Protein AF-A0A7V9EM26-F1 (afdb_monomer_lite)

Sequence (158 aa):
MSWACAQCGSANPLEADECSACGAPFTAIMVAAGPAKAARDPGTAATWSLVFPGGGHVYVGLLGQAIARALVSLWVIAIAAFSASQRGPGATVVLVVFCLVAFGLWILSAHDAYREAELDPGAVILRGRRFVFLVLALLLLLTTVLVVAGLAGARTGS

pLDDT: mean 86.99, std 10.21, range [46.12, 97.44]

Structure (mmCIF, N/CA/C/O backbone):
data_AF-A0A7V9EM26-F1
#
_entry.id   AF-A0A7V9EM26-F1
#
loop_
_atom_site.group_PDB
_atom_site.id
_atom_site.type_symbol
_atom_site.label_atom_id
_atom_site.label_alt_id
_atom_site.label_comp_id
_atom_site.label_asym_id
_atom_site.label_entity_id
_atom_site.label_seq_id
_atom_site.pdbx_PDB_ins_code
_atom_site.Cartn_x
_atom_site.Cartn_y
_atom_site.Cartn_z
_atom_site.occupancy
_atom_site.B_iso_or_equiv
_atom_site.auth_seq_id
_atom_site.auth_comp_id
_atom_site.auth_asym_id
_atom_site.auth_atom_id
_atom_site.pdbx_PDB_model_num
ATOM 1 N N . MET A 1 1 ? 5.613 -9.121 45.087 1.00 68.69 1 MET A N 1
ATOM 2 C CA . MET A 1 1 ? 4.854 -8.415 44.031 1.00 68.69 1 MET A CA 1
ATOM 3 C C . MET A 1 1 ? 3.824 -9.408 43.486 1.00 68.69 1 MET A C 1
ATOM 5 O O . MET A 1 1 ? 4.128 -10.594 43.481 1.00 68.69 1 MET A O 1
ATOM 9 N N . SER A 1 2 ? 2.620 -8.982 43.110 1.00 88.88 2 SER A N 1
ATOM 10 C CA . SER A 1 2 ? 1.519 -9.865 42.679 1.00 88.88 2 SER A CA 1
ATOM 11 C C . SER A 1 2 ? 0.715 -9.216 41.551 1.00 88.88 2 SER A C 1
ATOM 13 O O . SER A 1 2 ? 0.757 -7.995 41.392 1.00 88.88 2 SER A O 1
ATOM 15 N N . TRP A 1 3 ? -0.012 -10.020 40.774 1.00 88.06 3 TRP A N 1
ATOM 16 C CA . TRP A 1 3 ? -0.942 -9.550 39.743 1.00 88.06 3 TRP A CA 1
ATOM 17 C C . TRP A 1 3 ? -2.385 -9.907 40.109 1.00 88.06 3 TRP A C 1
ATOM 19 O O . TRP A 1 3 ? -2.637 -10.919 40.760 1.00 88.06 3 TRP A O 1
ATOM 29 N N . ALA A 1 4 ? -3.342 -9.066 39.714 1.00 89.88 4 ALA A N 1
ATOM 30 C CA . ALA A 1 4 ? -4.765 -9.301 39.949 1.00 89.88 4 ALA A CA 1
ATOM 31 C C . ALA A 1 4 ? -5.416 -9.887 38.693 1.00 89.88 4 ALA A C 1
ATOM 33 O O . ALA A 1 4 ? -5.246 -9.349 37.602 1.00 89.88 4 ALA A O 1
ATOM 34 N N . CYS A 1 5 ? -6.171 -10.974 38.834 1.00 87.62 5 CYS A N 1
ATOM 35 C CA . CYS A 1 5 ? -6.852 -11.607 37.712 1.00 87.62 5 CYS A CA 1
ATOM 36 C C . CYS A 1 5 ? -7.941 -10.693 37.122 1.00 87.62 5 CYS A C 1
ATOM 38 O O . CYS A 1 5 ? -8.847 -10.278 37.840 1.00 87.62 5 CYS A O 1
ATOM 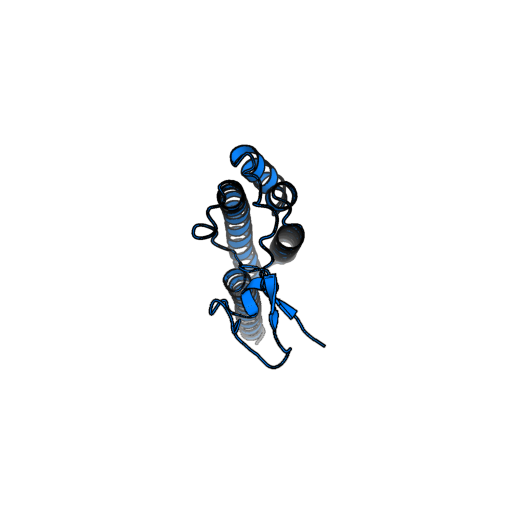40 N N . ALA A 1 6 ? -7.915 -10.442 35.807 1.00 82.81 6 ALA A N 1
ATOM 41 C CA . ALA A 1 6 ? -8.949 -9.655 35.120 1.00 82.81 6 ALA A CA 1
ATOM 42 C C . ALA A 1 6 ? -10.339 -10.322 35.118 1.00 82.81 6 ALA A C 1
ATOM 44 O O . ALA A 1 6 ? -11.344 -9.634 34.964 1.00 82.81 6 ALA A O 1
ATOM 45 N N . GLN A 1 7 ? -10.402 -11.649 35.284 1.00 85.44 7 GLN A N 1
ATOM 46 C CA . GLN A 1 7 ? -11.649 -12.418 35.244 1.00 85.44 7 GLN A CA 1
ATOM 47 C C . GLN A 1 7 ? -12.349 -12.459 36.609 1.00 85.44 7 GLN A C 1
ATOM 49 O O . GLN A 1 7 ? -13.557 -12.261 36.692 1.00 85.44 7 GLN A O 1
ATOM 54 N N . CYS A 1 8 ? -11.600 -12.754 37.677 1.00 88.38 8 CYS A N 1
ATOM 55 C CA . CYS A 1 8 ? -12.163 -13.014 39.007 1.00 88.38 8 CYS A CA 1
ATOM 56 C C . CYS A 1 8 ? -11.589 -12.125 40.122 1.00 88.38 8 CYS A C 1
ATOM 58 O O . CYS A 1 8 ? -11.962 -12.288 41.280 1.00 88.38 8 CYS A O 1
ATOM 60 N N . GLY A 1 9 ? -10.657 -11.220 39.807 1.00 86.62 9 GLY A N 1
ATOM 61 C CA . GLY A 1 9 ? -10.084 -10.258 40.754 1.00 86.62 9 GLY A CA 1
ATOM 62 C C . GLY A 1 9 ? -9.115 -10.835 41.790 1.00 86.62 9 GLY A C 1
ATOM 63 O O . GLY A 1 9 ? -8.637 -10.088 42.641 1.00 86.62 9 GLY A O 1
ATOM 64 N N . SER A 1 10 ? -8.803 -12.135 41.753 1.00 91.31 10 SER A N 1
ATOM 65 C CA . SER A 1 10 ? -7.911 -12.751 42.742 1.00 91.31 10 SER A CA 1
ATOM 66 C C . SER A 1 10 ? -6.456 -12.314 42.551 1.00 91.31 10 SER A C 1
ATOM 68 O O . SER A 1 10 ? -5.984 -12.131 41.426 1.00 91.31 10 SER A O 1
ATOM 70 N N . ALA A 1 11 ? -5.737 -12.157 43.662 1.00 93.12 11 ALA A N 1
ATOM 71 C CA . ALA A 1 11 ? -4.311 -11.861 43.648 1.00 93.12 11 ALA A CA 1
ATOM 72 C C . ALA A 1 11 ? -3.507 -13.152 43.442 1.00 93.12 11 ALA A C 1
ATOM 74 O O . ALA A 1 11 ? -3.668 -14.112 44.193 1.00 93.12 11 ALA A O 1
ATOM 75 N N . ASN A 1 12 ? -2.626 -13.157 42.447 1.00 91.81 12 ASN A N 1
ATOM 76 C CA . ASN A 1 12 ? -1.760 -14.279 42.108 1.00 91.81 12 ASN A CA 1
ATOM 77 C C . ASN A 1 12 ? -0.280 -13.854 42.174 1.00 91.81 12 ASN A C 1
ATOM 79 O O . ASN A 1 12 ? 0.039 -12.681 41.936 1.00 91.81 12 ASN A O 1
ATOM 83 N N . PRO A 1 13 ? 0.637 -14.776 42.520 1.00 91.88 13 PRO A N 1
ATOM 84 C CA . PRO A 1 13 ? 2.073 -14.514 42.470 1.00 91.88 13 PRO A CA 1
ATOM 85 C C . PRO A 1 13 ? 2.538 -14.254 41.029 1.00 91.88 13 PRO A C 1
ATOM 87 O O . PRO A 1 13 ? 1.941 -14.753 40.077 1.00 91.88 13 PRO A O 1
ATOM 90 N N . LEU A 1 14 ? 3.587 -13.444 40.860 1.00 85.88 14 LEU A N 1
ATOM 91 C CA . LEU A 1 14 ? 4.105 -13.062 39.535 1.00 85.88 14 LEU A CA 1
ATOM 92 C C . LEU A 1 14 ? 4.704 -14.232 38.753 1.00 85.88 14 LEU A C 1
ATOM 94 O O . LEU A 1 14 ? 4.758 -14.155 37.533 1.00 85.88 14 LEU A O 1
ATOM 98 N N . GLU A 1 15 ? 5.131 -15.293 39.436 1.00 88.69 15 GLU A N 1
ATOM 99 C CA . GLU A 1 15 ? 5.636 -16.514 38.808 1.00 88.69 15 GLU A CA 1
ATOM 100 C C . GLU A 1 15 ? 4.516 -17.430 38.285 1.00 88.69 15 GLU A C 1
ATOM 102 O O . GLU A 1 15 ? 4.805 -18.428 37.631 1.00 88.69 15 GLU A O 1
ATOM 107 N N . ALA A 1 16 ? 3.245 -17.138 38.593 1.00 87.19 16 ALA A N 1
ATOM 108 C CA . ALA A 1 16 ? 2.117 -17.944 38.140 1.00 87.19 16 ALA A CA 1
ATOM 109 C C . ALA A 1 16 ? 1.625 -17.494 36.758 1.00 87.19 16 ALA A C 1
ATOM 111 O O . ALA A 1 16 ? 1.115 -16.382 36.602 1.00 87.19 16 ALA A O 1
ATOM 112 N N . ASP A 1 17 ? 1.700 -18.412 35.793 1.00 88.31 17 ASP A N 1
ATOM 113 C CA . ASP A 1 17 ? 1.228 -18.214 34.416 1.00 88.31 17 ASP A CA 1
ATOM 114 C C . ASP A 1 17 ? -0.305 -18.276 34.283 1.00 88.31 17 ASP A C 1
ATOM 116 O O . ASP A 1 17 ? -0.868 -17.841 33.277 1.00 88.31 17 ASP A O 1
ATOM 120 N N . GLU A 1 18 ? -0.997 -18.782 35.307 1.00 92.69 18 GLU A N 1
ATOM 121 C CA . GLU A 1 18 ? -2.451 -18.921 35.359 1.00 92.69 18 GLU A CA 1
ATOM 122 C C . GLU A 1 18 ? -2.999 -18.516 36.728 1.00 92.69 18 GLU A C 1
ATOM 124 O O . GLU A 1 18 ? -2.345 -18.625 37.768 1.00 92.69 18 GLU A O 1
ATOM 129 N N . CYS A 1 19 ? -4.240 -18.045 36.738 1.00 91.44 19 CYS A N 1
ATOM 130 C CA . CYS A 1 19 ? -4.939 -17.690 37.955 1.00 91.44 19 CYS A CA 1
ATOM 131 C C . CYS A 1 19 ? -5.287 -18.950 38.759 1.00 91.44 19 CYS A C 1
ATOM 133 O O . CYS A 1 19 ? -6.177 -19.706 38.375 1.00 91.44 19 CYS A O 1
ATOM 135 N N . SER A 1 20 ? -4.704 -19.086 39.948 1.00 92.12 20 SER A N 1
ATOM 136 C CA . SER A 1 20 ? -4.957 -20.181 40.902 1.00 92.12 20 SER A CA 1
ATOM 137 C C . SER A 1 20 ? -6.440 -20.416 41.245 1.00 92.12 20 SER A C 1
ATOM 139 O O . SER A 1 20 ? -6.819 -21.529 41.593 1.00 92.12 20 SER A O 1
ATOM 141 N N . ALA A 1 21 ? -7.286 -19.383 41.139 1.00 93.19 21 ALA A N 1
ATOM 142 C CA . ALA A 1 21 ? -8.710 -19.464 41.476 1.00 93.19 21 ALA A CA 1
ATOM 143 C C . ALA A 1 21 ? -9.641 -19.865 40.314 1.00 93.19 21 ALA A C 1
ATOM 145 O O . ALA A 1 21 ? -10.655 -20.513 40.551 1.00 93.19 21 ALA A O 1
ATOM 146 N N . CYS A 1 22 ? -9.355 -19.448 39.075 1.00 90.88 22 CYS A N 1
ATOM 147 C CA . CYS A 1 22 ? -10.280 -19.614 37.943 1.00 90.88 22 CYS A CA 1
ATOM 148 C C . CYS A 1 22 ? -9.629 -20.167 36.666 1.00 90.88 22 CYS A C 1
ATOM 150 O O . CYS A 1 22 ? -10.319 -20.328 35.665 1.00 90.88 22 CYS A O 1
ATOM 152 N N . GLY A 1 23 ? -8.318 -20.425 36.677 1.00 89.38 23 GLY A N 1
ATOM 153 C CA . GLY A 1 23 ? -7.562 -20.921 35.522 1.00 89.38 23 GLY A CA 1
ATOM 154 C C . GLY A 1 23 ? -7.350 -19.898 34.402 1.00 89.38 23 GLY A C 1
ATOM 155 O O . GLY A 1 23 ? -6.816 -20.242 33.355 1.00 89.38 23 GLY A O 1
ATOM 156 N N . ALA A 1 24 ? -7.762 -18.637 34.577 1.00 87.62 24 ALA A N 1
ATOM 157 C CA . ALA A 1 24 ? -7.538 -17.611 33.561 1.00 87.62 24 ALA A CA 1
ATOM 158 C C . ALA A 1 24 ? -6.030 -17.348 33.378 1.00 87.62 24 ALA A C 1
ATOM 160 O O . ALA A 1 24 ? -5.343 -17.113 34.377 1.00 87.62 24 ALA A O 1
ATOM 161 N N . PRO A 1 25 ? -5.503 -17.336 32.141 1.00 87.69 25 PRO A N 1
ATOM 162 C CA . PRO A 1 25 ? -4.077 -17.150 31.910 1.00 87.69 25 PRO A CA 1
ATOM 163 C C . PRO A 1 25 ? -3.638 -15.727 32.270 1.00 87.69 25 PRO A C 1
ATOM 165 O O . PRO A 1 25 ? -4.388 -14.765 32.082 1.00 87.69 25 PRO A O 1
ATOM 168 N N . PHE A 1 26 ? -2.387 -15.570 32.704 1.00 82.56 26 PHE A N 1
ATOM 169 C CA . PHE A 1 26 ? -1.749 -14.271 32.937 1.00 82.56 26 PHE A CA 1
ATOM 170 C C . PHE A 1 26 ? -1.829 -13.371 31.696 1.00 82.56 26 PHE A C 1
ATOM 172 O O . PHE A 1 26 ? -1.971 -12.160 31.791 1.00 82.56 26 PHE A O 1
ATOM 179 N N . THR A 1 27 ? -1.824 -13.929 30.487 1.00 79.62 27 THR A N 1
ATOM 180 C CA . THR A 1 27 ? -1.951 -13.129 29.258 1.00 79.62 27 THR A CA 1
ATOM 181 C C . THR A 1 27 ? -3.281 -12.375 29.153 1.00 79.62 27 THR A C 1
ATOM 183 O O . THR A 1 27 ? -3.331 -11.352 28.470 1.00 79.62 27 THR A O 1
ATOM 186 N N . ALA A 1 28 ? -4.330 -12.793 29.871 1.00 75.25 28 ALA A N 1
ATOM 187 C CA . ALA A 1 28 ? -5.627 -12.118 29.876 1.00 75.25 28 ALA A CA 1
ATOM 188 C C . ALA A 1 28 ? -5.577 -10.702 30.481 1.00 75.25 28 ALA A C 1
ATOM 190 O O . ALA A 1 28 ? -6.376 -9.856 30.094 1.00 75.25 28 ALA A O 1
ATOM 191 N N . ILE A 1 29 ? -4.628 -10.408 31.383 1.00 73.00 29 ILE A N 1
ATOM 192 C CA . ILE A 1 29 ? -4.404 -9.032 31.872 1.00 73.00 29 ILE A CA 1
ATOM 193 C C . ILE A 1 29 ? -3.570 -8.188 30.903 1.00 73.00 29 ILE A C 1
ATOM 195 O O . ILE A 1 29 ? -3.694 -6.966 30.900 1.00 73.00 29 ILE A O 1
ATOM 199 N N . MET A 1 30 ? -2.738 -8.815 30.065 1.00 66.75 30 MET A N 1
ATOM 200 C CA . MET A 1 30 ? -1.935 -8.106 29.059 1.00 66.75 30 MET A CA 1
ATOM 201 C C . MET A 1 30 ? -2.745 -7.768 27.807 1.00 66.75 30 MET A C 1
ATOM 203 O O . MET A 1 30 ? -2.539 -6.721 27.195 1.00 66.75 30 MET A O 1
ATOM 207 N N . VAL A 1 31 ? -3.712 -8.615 27.454 1.00 62.34 31 VAL A N 1
ATOM 208 C CA . VAL A 1 31 ? -4.761 -8.295 26.484 1.00 62.34 31 VAL A CA 1
ATOM 209 C C . VAL A 1 31 ? -5.856 -7.529 27.218 1.00 62.34 31 VAL A C 1
ATOM 211 O O . VAL A 1 31 ? -6.996 -7.976 27.306 1.00 62.34 31 VAL A O 1
ATOM 214 N N . ALA A 1 32 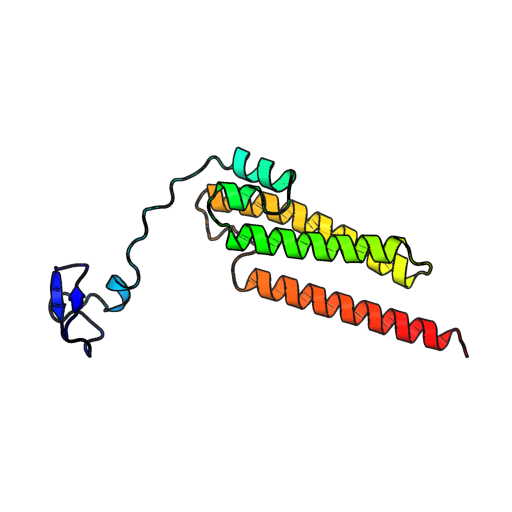? -5.515 -6.367 27.784 1.00 53.84 32 ALA A N 1
ATOM 215 C CA . ALA A 1 32 ? -6.538 -5.412 28.178 1.00 53.84 32 ALA A CA 1
ATOM 216 C C . ALA A 1 32 ? -7.457 -5.250 26.964 1.00 53.84 32 ALA A C 1
ATOM 218 O O . ALA A 1 32 ? -6.980 -4.894 25.881 1.00 53.84 32 ALA A O 1
ATOM 219 N N . ALA A 1 33 ? -8.734 -5.609 27.118 1.00 54.66 33 ALA A N 1
ATOM 220 C CA . ALA A 1 33 ? -9.735 -5.429 26.085 1.00 54.66 33 ALA A CA 1
ATOM 221 C C . ALA A 1 33 ? -9.778 -3.930 25.783 1.00 54.66 33 ALA A C 1
ATOM 223 O O . ALA A 1 33 ? -10.426 -3.155 26.485 1.00 54.66 33 ALA A O 1
ATOM 224 N N . GLY A 1 34 ? -8.987 -3.507 24.794 1.00 52.97 34 GLY A N 1
ATOM 225 C CA . GLY A 1 34 ? -8.992 -2.138 24.323 1.00 52.97 34 GLY A CA 1
ATOM 226 C C . GLY A 1 34 ? -10.433 -1.780 23.971 1.00 52.97 34 GLY A C 1
ATOM 227 O O . GLY A 1 34 ? -11.193 -2.674 23.579 1.00 52.97 34 GLY A O 1
ATOM 228 N N . PRO A 1 35 ? -10.837 -0.511 24.135 1.00 56.59 35 PRO A N 1
ATOM 229 C CA . PRO A 1 35 ? -12.193 -0.098 23.805 1.00 56.59 35 PRO A CA 1
ATOM 230 C C . PRO A 1 35 ? -12.545 -0.635 22.419 1.00 56.59 35 PRO A C 1
ATOM 232 O O . PRO A 1 35 ? -11.753 -0.485 21.481 1.00 56.59 35 PRO A O 1
ATOM 235 N N . ALA A 1 36 ? -13.689 -1.321 22.318 1.00 60.16 36 ALA A N 1
ATOM 236 C CA . ALA A 1 36 ? -14.155 -1.877 21.059 1.00 60.16 36 ALA A CA 1
ATOM 237 C C . ALA A 1 36 ? -14.082 -0.768 20.007 1.00 60.16 36 ALA A C 1
ATOM 239 O O . ALA A 1 36 ? -14.657 0.309 20.195 1.00 60.16 36 ALA A O 1
ATOM 240 N N . LYS A 1 37 ? -13.301 -0.988 18.943 1.00 65.12 37 LYS A N 1
ATOM 241 C CA . LYS A 1 37 ? -13.189 0.001 17.872 1.00 65.12 37 LYS A CA 1
ATOM 242 C C . LYS A 1 37 ? -14.594 0.245 17.340 1.00 65.12 37 LYS A C 1
ATOM 244 O O . LYS A 1 37 ? -15.238 -0.685 16.865 1.00 65.12 37 LYS A O 1
ATOM 249 N N . ALA A 1 38 ? -15.066 1.482 17.442 1.00 69.19 38 ALA A N 1
ATOM 250 C CA . ALA A 1 38 ? -16.335 1.856 16.847 1.00 69.19 38 ALA A CA 1
ATOM 251 C C . ALA A 1 38 ? -16.244 1.645 15.332 1.00 69.19 38 ALA A C 1
ATOM 253 O O . ALA A 1 38 ? -15.293 2.124 14.702 1.00 69.19 38 ALA A O 1
ATOM 254 N N . ALA A 1 39 ? -17.221 0.935 14.767 1.00 73.69 39 ALA A N 1
ATOM 255 C CA . ALA A 1 39 ? -17.367 0.832 13.324 1.00 73.69 39 ALA A CA 1
ATOM 256 C C . ALA A 1 39 ? -17.472 2.252 12.749 1.00 73.69 39 ALA A C 1
ATOM 258 O O . ALA A 1 39 ? -18.220 3.090 13.262 1.00 73.69 39 ALA A O 1
ATOM 259 N N . ARG A 1 40 ? -16.666 2.540 11.729 1.00 83.88 40 ARG A N 1
ATOM 260 C CA . ARG A 1 40 ? -16.694 3.819 11.009 1.00 83.88 40 ARG A CA 1
ATOM 261 C C . ARG A 1 40 ? -17.326 3.598 9.648 1.00 83.88 40 ARG A C 1
ATOM 263 O O . ARG A 1 40 ? -17.355 2.470 9.176 1.00 83.88 40 ARG A O 1
ATOM 270 N N . ASP A 1 41 ? -17.799 4.668 9.015 1.00 90.50 41 ASP A N 1
ATOM 271 C CA . ASP A 1 41 ? -18.389 4.561 7.682 1.00 90.50 41 ASP A CA 1
ATOM 272 C C . ASP A 1 41 ? -17.354 4.035 6.660 1.00 90.50 41 ASP A C 1
ATOM 274 O O . ASP A 1 41 ? -16.355 4.722 6.394 1.00 90.50 41 ASP A O 1
ATOM 278 N N . PRO A 1 42 ? -17.561 2.838 6.077 1.00 89.25 42 PRO A N 1
ATOM 279 C CA . PRO A 1 42 ? -16.609 2.242 5.144 1.00 89.25 42 PRO A CA 1
ATOM 280 C C . PRO A 1 42 ? -16.476 3.026 3.840 1.00 89.25 42 PRO A C 1
ATOM 282 O O . PRO A 1 42 ? -15.383 3.095 3.271 1.00 89.25 42 PRO A O 1
ATOM 285 N N . GLY A 1 43 ? -17.562 3.661 3.386 1.00 89.56 43 GLY A N 1
ATOM 286 C CA . GLY A 1 43 ? -17.562 4.484 2.177 1.00 89.56 43 GLY A CA 1
ATOM 287 C C . GLY A 1 43 ? -16.623 5.680 2.311 1.00 89.56 43 GLY A C 1
ATOM 288 O O . GLY A 1 43 ? -15.763 5.900 1.458 1.00 89.56 43 GLY A O 1
ATOM 289 N N . THR A 1 44 ? -16.720 6.401 3.428 1.00 89.94 44 THR A N 1
ATOM 290 C CA . THR A 1 44 ? -15.831 7.519 3.763 1.00 89.94 44 THR A CA 1
ATOM 291 C C . THR A 1 44 ? -14.379 7.061 3.920 1.00 89.94 44 THR A C 1
ATOM 293 O O . THR A 1 44 ? -13.464 7.717 3.424 1.00 89.94 44 THR A O 1
ATOM 296 N N . ALA A 1 45 ? -14.131 5.912 4.555 1.00 89.88 45 ALA A N 1
ATOM 297 C CA . ALA A 1 45 ? -12.774 5.373 4.661 1.00 89.88 45 ALA A CA 1
ATOM 298 C C . ALA A 1 45 ? -12.163 5.074 3.276 1.00 89.88 45 ALA A C 1
ATOM 300 O O . ALA A 1 45 ? -11.008 5.422 3.014 1.00 89.88 45 ALA A O 1
ATOM 301 N N . ALA A 1 46 ? -12.939 4.482 2.365 1.00 89.75 46 ALA A N 1
ATOM 302 C CA . ALA A 1 46 ? -12.492 4.183 1.009 1.00 89.75 46 ALA A CA 1
ATOM 303 C C . ALA A 1 46 ? -12.200 5.454 0.197 1.00 89.75 46 ALA A C 1
ATOM 305 O O . ALA A 1 46 ? -11.142 5.547 -0.427 1.00 89.75 46 ALA A O 1
ATOM 306 N N . THR A 1 47 ? -13.091 6.451 0.233 1.00 92.44 47 THR A N 1
ATOM 307 C CA . THR A 1 47 ? -12.916 7.705 -0.522 1.00 92.44 47 THR A CA 1
ATOM 308 C C . THR A 1 47 ? -11.684 8.477 -0.064 1.00 92.44 47 THR A C 1
ATOM 310 O O . THR A 1 47 ? -10.894 8.909 -0.903 1.00 92.44 47 THR A O 1
ATOM 313 N N . TRP A 1 48 ? -11.431 8.561 1.246 1.00 90.44 48 TRP A N 1
ATOM 314 C CA . TRP A 1 48 ? -10.202 9.170 1.763 1.00 90.44 48 TRP A CA 1
ATOM 315 C C . TRP A 1 48 ? -8.934 8.438 1.308 1.00 90.44 48 TRP A C 1
ATOM 317 O O . TRP A 1 48 ? -7.926 9.082 1.019 1.00 90.44 48 TRP A O 1
ATOM 327 N N . SER A 1 49 ? -8.969 7.107 1.206 1.00 89.25 49 SER A N 1
ATOM 328 C CA . SER A 1 49 ? -7.842 6.325 0.677 1.00 89.25 49 SER A CA 1
ATOM 329 C C . SER A 1 49 ? -7.655 6.448 -0.840 1.00 89.25 49 SER A C 1
ATOM 331 O O . SER A 1 49 ? -6.531 6.282 -1.312 1.00 89.25 49 SER A O 1
ATOM 333 N N . LEU A 1 50 ? -8.717 6.740 -1.599 1.00 90.25 50 LEU A N 1
ATOM 334 C CA . LEU A 1 50 ? -8.626 7.013 -3.039 1.00 90.25 50 LEU A CA 1
ATOM 335 C C . LEU A 1 50 ? -7.987 8.377 -3.320 1.00 90.25 50 LEU A C 1
ATOM 337 O O . LEU A 1 50 ? -7.253 8.513 -4.294 1.00 90.25 50 LEU A O 1
ATOM 341 N N . VAL A 1 51 ? -8.219 9.380 -2.469 1.00 89.94 51 VAL A N 1
ATOM 342 C CA . VAL A 1 51 ? -7.569 10.695 -2.613 1.00 89.94 51 VAL A CA 1
ATOM 343 C C . VAL A 1 51 ? -6.082 10.609 -2.274 1.00 89.94 51 VAL A C 1
ATOM 345 O O . VAL A 1 51 ? -5.247 11.127 -3.012 1.00 89.94 51 VAL A O 1
ATOM 348 N N . PHE A 1 52 ? -5.739 9.945 -1.168 1.00 86.69 52 PHE A N 1
ATOM 349 C CA . PHE A 1 52 ? -4.355 9.800 -0.736 1.00 86.69 52 PHE A CA 1
ATOM 350 C C . PHE A 1 52 ? -4.093 8.380 -0.222 1.00 86.69 52 PHE A C 1
ATOM 352 O O . PHE A 1 52 ? -4.816 7.928 0.671 1.00 86.69 52 PHE A O 1
ATOM 359 N N . PRO A 1 53 ? -3.052 7.671 -0.707 1.00 84.88 53 PRO A N 1
ATOM 360 C CA . PRO A 1 53 ? -2.739 6.328 -0.232 1.00 84.88 53 PRO A CA 1
ATOM 361 C C . PRO A 1 53 ? -2.509 6.317 1.286 1.00 84.88 53 PRO A C 1
ATOM 363 O O . PRO A 1 53 ? -1.519 6.843 1.784 1.00 84.88 53 PRO A O 1
ATOM 366 N N . GLY A 1 54 ? -3.434 5.701 2.028 1.00 84.06 54 GLY A N 1
ATOM 367 C CA . GLY A 1 54 ? -3.404 5.664 3.494 1.00 84.06 54 GLY A CA 1
ATOM 368 C C . GLY A 1 54 ? -4.320 6.681 4.189 1.00 84.06 54 GLY A C 1
ATOM 369 O O . GLY A 1 54 ? -4.471 6.601 5.405 1.00 84.06 54 GLY A O 1
ATOM 370 N N . GLY A 1 55 ? -4.997 7.572 3.459 1.00 88.75 55 GLY A N 1
ATOM 371 C CA . GLY A 1 55 ? -5.926 8.563 4.019 1.00 88.75 55 GLY A CA 1
ATOM 372 C C . GLY A 1 55 ? -7.084 7.935 4.799 1.00 88.75 55 GLY A C 1
ATOM 373 O O . GLY A 1 55 ? -7.361 8.329 5.931 1.00 88.75 55 GLY A O 1
ATOM 374 N N . GLY A 1 56 ? -7.685 6.867 4.269 1.00 87.94 56 GLY A N 1
ATOM 375 C CA . GLY A 1 56 ? -8.718 6.110 4.977 1.00 87.94 56 GLY A CA 1
ATOM 376 C C . GLY A 1 56 ? -8.224 5.498 6.286 1.00 87.94 56 GLY A C 1
ATOM 377 O O . GLY A 1 56 ? -8.969 5.439 7.258 1.00 87.94 56 GLY A O 1
ATOM 378 N N . HIS A 1 57 ? -6.941 5.130 6.365 1.00 90.25 57 HIS A N 1
ATOM 379 C CA . HIS A 1 57 ? -6.356 4.549 7.575 1.00 90.25 57 HIS A CA 1
ATOM 380 C C . HIS A 1 57 ? -6.177 5.586 8.688 1.00 90.25 57 HIS A C 1
ATOM 382 O O . HIS A 1 57 ? -6.291 5.239 9.861 1.00 90.25 57 HIS A O 1
ATOM 388 N N . VAL A 1 58 ? -5.965 6.862 8.343 1.00 90.69 58 VAL A N 1
ATOM 389 C CA . VAL A 1 58 ? -6.030 7.964 9.317 1.00 90.69 58 VAL A CA 1
ATOM 390 C C . VAL A 1 58 ? -7.446 8.068 9.880 1.00 90.69 58 VAL A C 1
ATOM 392 O O . VAL A 1 58 ? -7.619 8.147 11.095 1.00 90.69 58 VAL A O 1
ATOM 395 N N . TYR A 1 59 ? -8.459 7.984 9.011 1.00 89.00 59 TYR A N 1
ATOM 396 C CA . TYR A 1 59 ? -9.860 8.051 9.416 1.00 89.00 59 TYR A CA 1
ATOM 397 C C . TYR A 1 59 ? -10.267 6.902 10.355 1.00 89.00 59 TYR A C 1
ATOM 399 O O . TYR A 1 59 ? -10.949 7.163 11.336 1.00 89.00 59 TYR A O 1
ATOM 407 N N . VAL A 1 60 ? -9.811 5.661 10.161 1.00 89.12 60 VAL A N 1
ATOM 408 C CA . VAL A 1 60 ? -10.054 4.561 11.131 1.00 89.12 60 VAL A CA 1
ATOM 409 C C . VAL A 1 60 ? -9.087 4.537 12.332 1.00 89.12 60 VAL A C 1
ATOM 411 O O . VAL A 1 60 ? -9.153 3.630 13.163 1.00 89.12 60 VAL A O 1
ATOM 414 N N . GLY A 1 61 ? -8.207 5.534 12.482 1.00 88.31 61 GLY A N 1
ATOM 415 C CA . GLY A 1 61 ? -7.320 5.671 13.648 1.00 88.31 61 GLY A CA 1
ATOM 416 C C . GLY A 1 61 ? -6.056 4.804 13.609 1.00 88.31 61 GLY A C 1
ATOM 417 O O . GLY A 1 61 ? -5.462 4.514 14.644 1.00 88.31 61 GLY A O 1
ATOM 418 N N . LEU A 1 62 ? -5.621 4.380 12.422 1.00 89.00 62 LEU A N 1
ATOM 419 C CA . LEU A 1 62 ? -4.437 3.551 12.190 1.00 89.00 62 LEU A CA 1
ATOM 420 C C . LEU A 1 62 ? -3.291 4.353 11.561 1.00 89.00 62 LEU A C 1
ATOM 422 O O . LEU A 1 62 ? -2.847 4.071 10.446 1.00 89.00 62 LEU A O 1
ATOM 426 N N . LEU A 1 63 ? -2.769 5.335 12.297 1.00 89.88 63 LEU A N 1
ATOM 427 C CA . LEU A 1 63 ? -1.721 6.238 11.801 1.00 89.88 63 LEU A CA 1
ATOM 428 C C . LEU A 1 63 ? -0.463 5.507 11.309 1.00 89.88 63 LEU A C 1
ATOM 430 O O . LEU A 1 63 ? 0.058 5.841 10.249 1.00 89.88 63 LEU A O 1
ATOM 434 N N . GLY A 1 64 ? -0.003 4.473 12.020 1.00 88.50 64 GLY A N 1
ATOM 435 C CA . GLY A 1 64 ? 1.172 3.702 11.594 1.00 88.50 64 GLY A CA 1
ATOM 436 C C . GLY A 1 64 ? 0.980 3.020 10.232 1.00 88.50 64 GLY A C 1
ATOM 437 O O . GLY A 1 64 ? 1.882 3.039 9.397 1.00 88.50 64 GLY A O 1
ATOM 438 N N . GLN A 1 65 ? -0.216 2.478 9.973 1.00 89.75 65 GLN A N 1
ATOM 439 C CA . GLN A 1 65 ? -0.553 1.871 8.678 1.00 89.75 65 GLN A CA 1
ATOM 440 C C . GLN A 1 65 ? -0.704 2.932 7.584 1.00 89.75 65 GLN A C 1
ATOM 442 O O . GLN A 1 65 ? -0.252 2.717 6.461 1.00 89.75 65 GLN A O 1
ATOM 447 N N . ALA A 1 66 ? -1.294 4.085 7.914 1.00 91.62 66 ALA A N 1
ATOM 448 C CA . ALA A 1 66 ? -1.415 5.210 6.994 1.00 91.62 66 ALA A CA 1
ATOM 449 C C . ALA A 1 66 ? -0.039 5.695 6.512 1.00 91.62 66 ALA A C 1
ATOM 451 O O . ALA A 1 66 ? 0.197 5.769 5.308 1.00 91.62 66 ALA A O 1
ATOM 452 N N . ILE A 1 67 ? 0.886 5.948 7.446 1.00 93.62 67 ILE A N 1
ATOM 453 C CA . ILE A 1 67 ? 2.244 6.423 7.145 1.00 93.62 67 ILE A CA 1
ATOM 454 C C . ILE A 1 67 ? 3.004 5.394 6.307 1.00 93.62 67 ILE A C 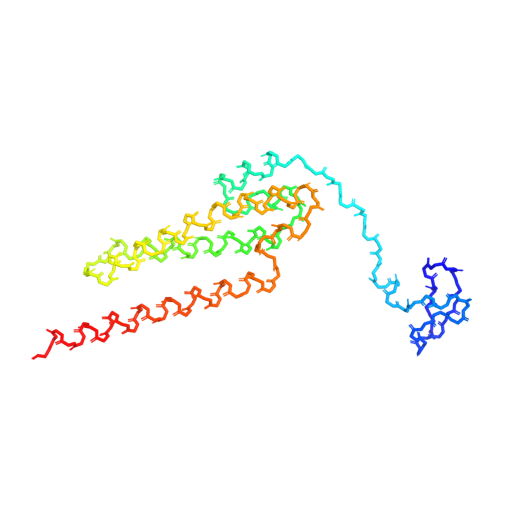1
ATOM 456 O O . ILE A 1 67 ? 3.589 5.751 5.287 1.00 93.62 67 ILE A O 1
ATOM 460 N N . ALA A 1 68 ? 2.967 4.115 6.692 1.00 93.00 68 ALA A N 1
ATOM 461 C CA . ALA A 1 68 ? 3.662 3.064 5.955 1.00 93.00 68 ALA A CA 1
ATOM 462 C C . ALA A 1 68 ? 3.192 2.985 4.491 1.00 93.00 68 ALA A C 1
ATOM 464 O O . ALA A 1 68 ? 4.011 2.930 3.573 1.00 93.00 68 ALA A O 1
ATOM 465 N N . ARG A 1 69 ? 1.875 3.036 4.256 1.00 93.62 69 ARG A N 1
ATOM 466 C CA . ARG A 1 69 ? 1.287 2.996 2.907 1.00 93.62 69 ARG A CA 1
ATOM 467 C C . ARG A 1 69 ? 1.613 4.244 2.097 1.00 93.62 69 ARG A C 1
ATOM 469 O O . ARG A 1 69 ? 1.941 4.117 0.918 1.00 93.62 69 ARG A O 1
ATOM 476 N N . ALA A 1 70 ? 1.569 5.419 2.721 1.00 93.38 70 ALA A N 1
ATOM 477 C CA . ALA A 1 70 ? 1.934 6.676 2.082 1.00 93.38 70 ALA A CA 1
ATOM 478 C C . ALA A 1 70 ? 3.402 6.668 1.632 1.00 93.38 70 ALA A C 1
ATOM 480 O O . ALA A 1 70 ? 3.686 6.964 0.475 1.00 93.38 70 ALA A O 1
ATOM 481 N N . LEU A 1 71 ? 4.323 6.255 2.511 1.00 95.94 71 LEU A N 1
ATOM 482 C CA . LEU A 1 71 ? 5.756 6.193 2.208 1.00 95.94 71 LEU A CA 1
ATOM 483 C C . LEU A 1 71 ? 6.071 5.188 1.100 1.00 95.94 71 LEU A C 1
ATOM 485 O O . LEU A 1 71 ? 6.800 5.523 0.170 1.00 95.94 71 LEU A O 1
ATOM 489 N N . VAL A 1 72 ? 5.504 3.978 1.160 1.00 96.38 72 VAL A N 1
ATOM 490 C CA . VAL A 1 72 ? 5.717 2.969 0.111 1.00 96.38 72 VAL A CA 1
ATOM 491 C C . VAL A 1 72 ? 5.140 3.440 -1.223 1.00 96.38 72 VAL A C 1
ATOM 493 O O . VAL A 1 72 ? 5.807 3.314 -2.246 1.00 96.38 72 VAL A O 1
ATOM 496 N N . SER A 1 73 ? 3.946 4.037 -1.227 1.00 95.50 73 SER A N 1
ATOM 497 C CA . SER A 1 73 ? 3.339 4.565 -2.458 1.00 95.50 73 SER A CA 1
ATOM 498 C C . SER A 1 73 ? 4.170 5.706 -3.044 1.00 95.50 73 SER A C 1
ATOM 500 O O . SER A 1 73 ? 4.451 5.707 -4.240 1.00 95.50 73 SER A O 1
ATOM 502 N N . LEU A 1 74 ? 4.625 6.641 -2.203 1.00 96.69 74 LEU A N 1
ATOM 503 C CA . LEU A 1 74 ? 5.494 7.742 -2.612 1.00 96.69 74 LEU A CA 1
ATOM 504 C C . LEU A 1 74 ? 6.812 7.228 -3.199 1.00 96.69 74 LEU A C 1
ATOM 506 O O . LEU A 1 74 ? 7.242 7.705 -4.244 1.00 96.69 74 LEU A O 1
ATOM 510 N N . TRP A 1 75 ? 7.433 6.237 -2.560 1.00 97.44 75 TRP A N 1
ATOM 511 C CA . TRP A 1 75 ? 8.668 5.625 -3.040 1.00 97.44 75 TRP A CA 1
ATOM 512 C C . TRP A 1 75 ? 8.491 4.947 -4.406 1.00 97.44 75 TRP A C 1
ATOM 514 O O . TRP A 1 75 ? 9.285 5.186 -5.315 1.00 97.44 75 TRP A O 1
ATOM 524 N N . VAL A 1 76 ? 7.423 4.165 -4.588 1.00 97.19 76 VAL A N 1
ATOM 525 C CA . VAL A 1 76 ? 7.100 3.516 -5.871 1.00 97.19 76 VAL A CA 1
ATOM 526 C C . VAL A 1 76 ? 6.856 4.558 -6.970 1.00 97.19 76 VAL A C 1
ATOM 528 O O . VAL A 1 76 ? 7.382 4.416 -8.074 1.00 97.19 76 VAL A O 1
ATOM 531 N N . ILE A 1 77 ? 6.118 5.631 -6.667 1.00 96.50 77 ILE A N 1
ATOM 532 C CA . ILE A 1 77 ? 5.885 6.741 -7.603 1.00 96.50 77 ILE A CA 1
ATOM 533 C C . ILE A 1 77 ? 7.198 7.454 -7.942 1.00 96.50 77 ILE A C 1
ATOM 535 O O . ILE A 1 77 ? 7.431 7.768 -9.106 1.00 96.50 77 ILE A O 1
ATOM 539 N N . ALA A 1 78 ? 8.077 7.678 -6.963 1.00 97.00 78 ALA A N 1
ATOM 540 C CA . ALA A 1 78 ? 9.376 8.307 -7.187 1.00 97.00 78 ALA A CA 1
ATOM 541 C C . ALA A 1 78 ? 10.266 7.467 -8.117 1.00 97.00 78 ALA A C 1
ATOM 543 O O . ALA A 1 78 ? 10.904 8.026 -9.006 1.00 97.00 78 ALA A O 1
ATOM 544 N N . ILE A 1 79 ? 10.262 6.136 -7.973 1.00 95.75 79 ILE A N 1
ATOM 545 C CA . ILE A 1 79 ? 10.964 5.230 -8.897 1.00 95.75 79 ILE A CA 1
ATOM 546 C C . ILE A 1 79 ? 10.389 5.350 -10.310 1.00 95.75 79 ILE A C 1
ATOM 548 O O . ILE A 1 79 ? 11.152 5.500 -11.262 1.00 95.75 79 ILE A O 1
ATOM 552 N N . ALA A 1 80 ? 9.062 5.320 -10.458 1.00 95.81 80 ALA A N 1
ATOM 553 C CA . ALA A 1 80 ? 8.419 5.471 -11.762 1.00 95.81 80 ALA A CA 1
ATOM 554 C C . ALA A 1 80 ? 8.762 6.828 -12.405 1.00 95.81 80 ALA A C 1
ATOM 556 O O . ALA A 1 80 ? 9.198 6.874 -13.553 1.00 95.81 80 ALA A O 1
ATOM 557 N N . ALA A 1 81 ? 8.655 7.924 -11.651 1.00 96.69 81 ALA A N 1
ATOM 558 C CA . ALA A 1 81 ? 8.977 9.271 -12.119 1.00 96.69 81 ALA A CA 1
ATOM 559 C C . ALA A 1 81 ? 10.456 9.415 -12.514 1.00 96.69 81 ALA A C 1
ATOM 561 O O . ALA A 1 81 ? 10.765 9.978 -13.563 1.00 96.69 81 ALA A O 1
ATOM 562 N N . PHE A 1 82 ? 11.372 8.860 -11.715 1.00 94.88 82 PHE A N 1
ATOM 563 C CA . PHE A 1 82 ? 12.795 8.817 -12.048 1.00 94.88 82 PHE A CA 1
ATOM 564 C C . PHE A 1 82 ? 13.059 7.982 -13.304 1.00 94.88 82 PHE A C 1
ATOM 566 O O . PHE A 1 82 ? 13.871 8.355 -14.142 1.00 94.88 82 PHE A O 1
ATOM 573 N N . SER A 1 83 ? 12.353 6.868 -13.481 1.00 93.25 83 SER A N 1
ATOM 574 C CA . SER A 1 83 ? 12.488 6.049 -14.683 1.00 93.25 83 SER A CA 1
ATOM 575 C C . SER A 1 83 ? 11.964 6.754 -15.936 1.00 93.25 83 SER A C 1
ATOM 577 O O . SER A 1 83 ? 12.531 6.590 -17.013 1.00 93.25 83 SER A O 1
ATOM 579 N N . ALA A 1 84 ? 10.922 7.579 -15.803 1.00 94.62 84 ALA A N 1
ATOM 580 C CA . ALA A 1 84 ? 10.362 8.359 -16.905 1.00 94.62 84 ALA A CA 1
ATOM 581 C C . ALA A 1 84 ? 11.320 9.434 -17.448 1.00 94.62 84 ALA A C 1
ATOM 583 O O . ALA A 1 84 ? 11.198 9.820 -18.610 1.00 94.62 84 ALA A O 1
ATOM 584 N N . SER A 1 85 ? 12.273 9.917 -16.641 1.00 94.69 85 SER A N 1
ATOM 585 C CA . SER A 1 85 ? 13.285 10.882 -17.094 1.00 94.69 85 SER A CA 1
ATOM 586 C C . SER A 1 85 ? 14.483 10.227 -17.791 1.00 94.69 85 SER A C 1
ATOM 588 O O . SER A 1 85 ? 15.281 10.919 -18.427 1.00 94.69 85 SER A O 1
ATOM 590 N N . GLN A 1 86 ? 14.607 8.900 -17.714 1.00 89.62 86 GLN A N 1
ATOM 591 C CA . GLN A 1 86 ? 15.681 8.145 -18.351 1.00 89.62 86 GLN A CA 1
ATOM 592 C C . GLN A 1 86 ? 15.293 7.662 -19.753 1.00 89.62 86 GLN A C 1
ATOM 594 O O . GLN A 1 86 ? 14.121 7.498 -20.090 1.00 89.62 86 GLN A O 1
ATOM 599 N N . ARG A 1 87 ? 16.301 7.412 -20.597 1.00 85.00 87 ARG A N 1
ATOM 600 C CA . ARG A 1 87 ? 16.122 6.866 -21.950 1.00 85.00 87 ARG A CA 1
ATOM 601 C C . ARG A 1 87 ? 16.639 5.433 -22.013 1.00 85.00 87 ARG A C 1
ATOM 603 O O . ARG A 1 87 ? 17.697 5.133 -21.472 1.00 85.00 87 ARG A O 1
ATOM 610 N N . GLY A 1 88 ? 15.914 4.574 -22.723 1.00 84.62 88 GLY A N 1
ATOM 611 C CA . GLY A 1 88 ? 16.312 3.194 -22.998 1.00 84.62 88 GLY A CA 1
ATOM 612 C C . GLY A 1 88 ? 15.246 2.168 -22.599 1.00 84.62 88 GLY A C 1
ATOM 613 O O . GLY A 1 88 ? 14.419 2.437 -21.727 1.00 84.62 88 GLY A O 1
ATOM 614 N N . PRO A 1 89 ? 15.266 0.972 -23.212 1.00 82.81 89 PRO A N 1
ATOM 615 C CA . PRO A 1 89 ? 14.228 -0.040 -23.017 1.00 82.81 89 PRO A CA 1
ATOM 616 C C . PRO A 1 89 ? 14.117 -0.513 -21.560 1.00 82.81 89 PRO A C 1
ATOM 618 O O . PRO A 1 89 ? 13.012 -0.745 -21.078 1.00 82.81 89 PRO A O 1
ATOM 621 N N . GLY A 1 90 ? 15.233 -0.585 -20.822 1.00 85.75 90 GLY A N 1
ATOM 622 C CA . GLY A 1 90 ? 15.221 -0.933 -19.396 1.00 85.75 90 GLY A CA 1
ATOM 623 C C . GLY A 1 90 ? 14.446 0.075 -18.539 1.00 85.75 90 GLY A C 1
ATOM 624 O O . GLY A 1 90 ? 13.645 -0.325 -17.697 1.00 85.75 90 GLY A O 1
ATOM 625 N N . ALA A 1 91 ? 14.612 1.374 -18.805 1.00 88.69 91 ALA A N 1
ATOM 626 C CA . ALA A 1 91 ? 13.876 2.433 -18.113 1.00 88.69 91 ALA A CA 1
ATOM 627 C C . ALA A 1 91 ? 12.375 2.398 -18.443 1.00 88.69 91 ALA A C 1
ATOM 629 O O . ALA A 1 91 ? 11.539 2.603 -17.563 1.00 88.69 91 ALA A O 1
ATOM 630 N N . THR A 1 92 ? 12.007 2.076 -19.687 1.00 89.81 92 THR A N 1
ATOM 631 C CA . THR A 1 92 ? 10.598 1.896 -20.063 1.00 89.81 92 THR A CA 1
ATOM 632 C C . THR A 1 92 ? 9.963 0.720 -19.319 1.00 89.81 92 THR A C 1
ATOM 634 O O . THR A 1 92 ? 8.848 0.847 -18.819 1.00 89.81 92 THR A O 1
ATOM 637 N N . VAL A 1 93 ? 10.674 -0.405 -19.186 1.00 89.75 93 VAL A N 1
ATOM 638 C CA . VAL A 1 93 ? 10.177 -1.571 -18.437 1.00 89.75 93 VAL A CA 1
ATOM 639 C C . VAL A 1 93 ? 9.983 -1.238 -16.956 1.00 89.75 93 VAL A C 1
ATOM 641 O O . VAL A 1 93 ? 8.910 -1.510 -16.419 1.00 89.75 93 VAL A O 1
ATOM 644 N N . VAL A 1 94 ? 10.971 -0.607 -16.304 1.00 91.38 94 VAL A N 1
ATOM 645 C CA . VAL A 1 94 ? 10.848 -0.160 -14.902 1.00 91.38 94 VAL A CA 1
ATOM 646 C C . VAL A 1 94 ? 9.643 0.764 -14.737 1.00 91.38 94 VAL A C 1
ATOM 648 O O . VAL A 1 94 ? 8.835 0.547 -13.839 1.00 91.38 94 VAL A O 1
ATOM 651 N N . LEU A 1 95 ? 9.490 1.755 -15.621 1.00 93.94 95 LEU A N 1
ATOM 652 C CA . LEU A 1 95 ? 8.375 2.699 -15.586 1.00 93.94 95 LEU A CA 1
ATOM 653 C C . LEU A 1 95 ? 7.026 1.972 -15.624 1.00 93.94 95 LEU A C 1
ATOM 655 O O . LEU A 1 95 ? 6.206 2.163 -14.730 1.00 93.94 95 LEU A O 1
ATOM 659 N N . VAL A 1 96 ? 6.808 1.114 -16.624 1.00 94.00 96 VAL A N 1
ATOM 660 C CA . VAL A 1 96 ? 5.534 0.400 -16.794 1.00 94.00 96 VAL A CA 1
ATOM 661 C C . VAL A 1 96 ? 5.237 -0.480 -15.581 1.00 94.00 96 VAL A C 1
ATOM 663 O O . VAL A 1 96 ? 4.136 -0.418 -15.033 1.00 94.00 96 VAL A O 1
ATOM 666 N N . VAL A 1 97 ? 6.218 -1.258 -15.118 1.00 94.00 97 VAL A N 1
ATOM 667 C CA . VAL A 1 97 ? 6.046 -2.154 -13.968 1.00 94.00 97 VAL A CA 1
ATOM 668 C C . VAL A 1 97 ? 5.717 -1.367 -12.698 1.00 94.00 97 VAL A C 1
ATOM 670 O O . VAL A 1 97 ? 4.761 -1.707 -12.003 1.00 94.00 97 VAL A O 1
ATOM 673 N N . PHE A 1 98 ? 6.455 -0.297 -12.396 1.00 95.44 98 PHE A N 1
ATOM 674 C CA . PHE A 1 98 ? 6.220 0.491 -11.183 1.00 95.44 98 PHE A CA 1
ATOM 675 C C . PHE A 1 98 ? 4.936 1.328 -11.259 1.00 95.44 98 PHE A C 1
ATOM 677 O O . PHE A 1 98 ? 4.293 1.517 -10.229 1.00 95.44 98 PHE A O 1
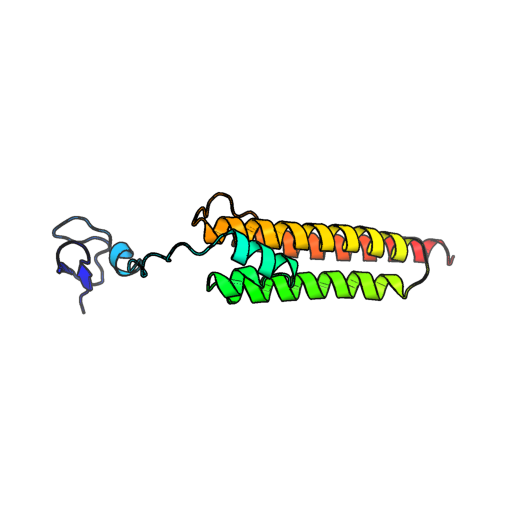ATOM 684 N N . CYS A 1 99 ? 4.490 1.748 -12.447 1.00 96.06 99 CYS A N 1
ATOM 685 C CA . CYS A 1 99 ? 3.157 2.330 -12.629 1.00 96.06 99 CYS A CA 1
ATOM 686 C C . CYS A 1 99 ? 2.044 1.321 -12.316 1.00 96.06 99 CYS A C 1
ATOM 688 O O . CYS A 1 99 ? 1.095 1.662 -11.609 1.00 96.06 99 CYS A O 1
ATOM 690 N N . LEU A 1 100 ? 2.167 0.074 -12.786 1.00 96.69 100 LEU A N 1
ATOM 691 C CA . LEU A 1 100 ? 1.204 -0.989 -12.474 1.00 96.69 100 LEU A CA 1
ATOM 692 C C . LEU A 1 100 ? 1.184 -1.308 -10.976 1.00 96.69 100 LEU A C 1
ATOM 694 O O . LEU A 1 100 ? 0.112 -1.440 -10.386 1.00 96.69 100 LEU A O 1
ATOM 698 N N . VAL A 1 101 ? 2.358 -1.377 -10.343 1.00 96.12 101 VAL A N 1
ATOM 699 C CA . VAL A 1 101 ? 2.472 -1.546 -8.889 1.00 96.12 101 VAL A CA 1
ATOM 700 C C . VAL A 1 101 ? 1.820 -0.375 -8.155 1.00 96.12 101 VAL A C 1
ATOM 702 O O . VAL A 1 101 ? 1.022 -0.613 -7.253 1.00 96.12 101 VAL A O 1
ATOM 705 N N . ALA A 1 102 ? 2.115 0.873 -8.531 1.00 96.12 102 ALA A N 1
ATOM 706 C CA . ALA A 1 102 ? 1.527 2.058 -7.904 1.00 96.12 102 ALA A CA 1
ATOM 707 C C . ALA A 1 102 ? -0.003 2.030 -7.986 1.00 96.12 102 ALA A C 1
ATOM 709 O O . ALA A 1 102 ? -0.683 2.256 -6.987 1.00 96.12 102 ALA A O 1
ATOM 710 N N . PHE A 1 103 ? -0.542 1.686 -9.157 1.00 96.12 103 PHE A N 1
ATOM 711 C CA . PHE A 1 103 ? -1.978 1.545 -9.368 1.00 96.12 103 PHE A CA 1
ATOM 712 C C . PHE A 1 103 ? -2.584 0.422 -8.512 1.00 96.12 103 PHE A C 1
ATOM 714 O O . PHE A 1 103 ? -3.613 0.617 -7.866 1.00 96.12 103 PHE A O 1
ATOM 721 N N . GLY A 1 104 ? -1.916 -0.732 -8.434 1.00 95.75 104 GLY A N 1
ATOM 722 C CA . GLY A 1 104 ? -2.331 -1.834 -7.567 1.00 95.75 104 GLY A CA 1
ATOM 723 C C . GLY A 1 104 ? -2.340 -1.443 -6.087 1.00 95.75 104 GLY A C 1
ATOM 724 O O . GLY A 1 104 ? -3.318 -1.699 -5.388 1.00 95.75 104 GLY A O 1
ATOM 725 N N . LEU A 1 105 ? -1.291 -0.765 -5.612 1.00 94.94 105 LEU A N 1
ATOM 726 C CA . LEU A 1 105 ? -1.213 -0.259 -4.239 1.00 94.94 105 LEU A CA 1
ATOM 727 C C . LEU A 1 105 ? -2.304 0.768 -3.941 1.00 94.94 105 LEU A C 1
ATOM 729 O O . LEU A 1 105 ? -2.859 0.758 -2.844 1.00 94.94 105 LEU A O 1
ATOM 733 N N . TRP A 1 106 ? -2.639 1.619 -4.908 1.00 93.88 106 TRP A N 1
ATOM 734 C CA . TRP A 1 106 ? -3.712 2.598 -4.781 1.00 93.88 106 TRP A CA 1
ATOM 735 C C . TRP A 1 106 ? -5.077 1.922 -4.575 1.00 93.88 106 TRP A C 1
ATOM 737 O O . TRP A 1 106 ? -5.758 2.210 -3.588 1.00 93.88 106 TRP A O 1
ATOM 747 N N . ILE A 1 107 ? -5.423 0.937 -5.414 1.00 95.19 107 ILE A N 1
ATOM 748 C CA . ILE A 1 107 ? -6.661 0.147 -5.274 1.00 95.19 107 ILE A CA 1
ATOM 749 C C . ILE A 1 107 ? -6.680 -0.625 -3.949 1.00 95.19 107 ILE A C 1
ATOM 751 O O . ILE A 1 107 ? -7.659 -0.561 -3.203 1.00 95.19 107 ILE A O 1
ATOM 755 N N . LEU A 1 108 ? -5.595 -1.338 -3.630 1.00 94.50 108 LEU A N 1
ATOM 756 C CA . LEU A 1 108 ? -5.490 -2.127 -2.398 1.00 94.50 108 LEU A CA 1
ATOM 757 C C . LEU A 1 108 ? -5.599 -1.246 -1.149 1.00 94.50 108 LEU A C 1
ATOM 759 O O . LEU A 1 108 ? -6.168 -1.665 -0.144 1.00 94.50 108 LEU A O 1
ATOM 763 N N . SER A 1 109 ? -5.095 -0.011 -1.204 1.00 92.69 109 SER A N 1
ATOM 764 C CA . SER A 1 109 ? -5.190 0.924 -0.085 1.00 92.69 109 SER A CA 1
ATOM 765 C C . SER A 1 109 ? -6.627 1.361 0.202 1.00 92.69 109 SER A C 1
ATOM 767 O O . SER A 1 109 ? -7.013 1.463 1.371 1.00 92.69 109 SER A O 1
ATOM 769 N N . ALA A 1 110 ? -7.431 1.564 -0.846 1.00 92.69 110 ALA A N 1
ATOM 770 C CA . ALA A 1 110 ? -8.858 1.845 -0.722 1.00 92.69 110 ALA A CA 1
ATOM 771 C C . ALA A 1 110 ? -9.642 0.626 -0.219 1.00 92.69 110 ALA A C 1
ATOM 773 O O . ALA A 1 110 ? -10.409 0.752 0.736 1.00 92.69 110 ALA A O 1
ATOM 774 N N . HIS A 1 111 ? -9.392 -0.555 -0.795 1.00 93.81 111 HIS A N 1
ATOM 775 C CA . HIS A 1 111 ? -10.029 -1.805 -0.374 1.00 93.81 111 HIS A CA 1
ATOM 776 C C . HIS A 1 111 ? -9.768 -2.118 1.104 1.00 93.81 111 HIS A C 1
ATOM 778 O O . HIS A 1 111 ? -10.691 -2.386 1.867 1.00 93.81 111 HIS A O 1
ATOM 784 N N . ASP A 1 112 ? -8.513 -2.056 1.535 1.00 91.94 112 ASP A N 1
ATOM 785 C CA . ASP A 1 112 ? -8.164 -2.372 2.917 1.00 91.94 112 ASP A CA 1
ATOM 786 C C . ASP A 1 112 ? -8.734 -1.351 3.907 1.00 91.94 112 ASP A C 1
ATOM 788 O O . ASP A 1 112 ? -9.150 -1.739 4.993 1.00 91.94 112 ASP A O 1
ATOM 792 N N . ALA A 1 113 ? -8.807 -0.065 3.539 1.00 90.81 113 ALA A N 1
ATOM 793 C CA . ALA A 1 113 ? -9.435 0.948 4.390 1.00 90.81 113 ALA A CA 1
ATOM 794 C C . ALA A 1 113 ? -10.939 0.703 4.564 1.00 90.81 113 ALA A C 1
ATOM 796 O O . ALA A 1 113 ? -11.462 0.884 5.661 1.00 90.81 113 ALA A O 1
ATOM 797 N N . TYR A 1 114 ? -11.609 0.261 3.497 1.00 91.69 114 TYR A N 1
ATOM 798 C CA . TYR A 1 114 ? -13.008 -0.152 3.535 1.00 91.69 114 TYR A CA 1
ATOM 799 C C . TYR A 1 114 ? -13.208 -1.337 4.498 1.00 91.69 114 TYR A C 1
ATOM 801 O O . TYR A 1 114 ? -14.028 -1.259 5.411 1.00 91.69 114 TYR A O 1
ATOM 809 N N . ARG A 1 115 ? -12.404 -2.402 4.367 1.00 91.06 115 ARG A N 1
ATOM 810 C CA . ARG A 1 115 ? -12.510 -3.605 5.220 1.00 91.06 115 ARG A CA 1
ATOM 811 C C . ARG A 1 115 ? -12.155 -3.351 6.680 1.00 91.06 115 ARG A C 1
ATOM 813 O O . ARG A 1 115 ? -12.782 -3.901 7.582 1.00 91.06 115 ARG A O 1
ATOM 820 N N . GLU A 1 116 ? -11.183 -2.484 6.927 1.00 89.69 116 GLU A N 1
ATOM 821 C CA . GLU A 1 116 ? -10.809 -2.106 8.287 1.00 89.69 116 GLU A CA 1
ATOM 822 C C . GLU A 1 116 ? -11.903 -1.260 8.968 1.00 89.69 116 GLU A C 1
ATOM 824 O O . GLU A 1 116 ? -12.082 -1.356 10.182 1.00 89.69 116 GLU A O 1
ATOM 829 N N . ALA A 1 117 ? -12.671 -0.475 8.204 1.00 88.81 117 ALA A N 1
ATOM 830 C CA . ALA A 1 117 ? -13.834 0.258 8.707 1.00 88.81 117 ALA A CA 1
ATOM 831 C C . ALA A 1 117 ? -15.042 -0.653 8.994 1.00 88.81 117 ALA A C 1
ATOM 833 O O . ALA A 1 117 ? -15.764 -0.403 9.960 1.00 88.81 117 ALA A O 1
ATOM 834 N N . GLU A 1 118 ? -15.205 -1.740 8.229 1.00 89.38 118 GLU A N 1
ATOM 835 C CA . GLU A 1 118 ? -16.191 -2.806 8.485 1.00 89.38 118 GLU A CA 1
ATOM 836 C C . GLU A 1 118 ? -15.855 -3.682 9.705 1.00 89.38 118 GLU A C 1
ATOM 838 O O . GLU A 1 118 ? -16.663 -4.525 10.087 1.00 89.38 118 GLU A O 1
ATOM 843 N N . LEU A 1 119 ? -14.686 -3.493 10.330 1.00 85.44 119 LEU A N 1
ATOM 844 C CA . LEU A 1 119 ? -14.180 -4.355 11.403 1.00 85.44 119 LEU A CA 1
ATOM 845 C C . LEU A 1 119 ? -14.055 -5.830 10.972 1.00 85.44 119 LEU A C 1
ATOM 847 O O . LEU A 1 119 ? -14.165 -6.722 11.814 1.00 85.44 119 LEU A O 1
ATOM 851 N N . ASP A 1 120 ? -13.769 -6.086 9.688 1.00 84.81 120 ASP A N 1
ATOM 852 C CA . ASP A 1 120 ? -13.428 -7.414 9.160 1.00 84.81 120 ASP A CA 1
ATOM 853 C C . ASP A 1 120 ? -11.905 -7.541 8.948 1.00 84.81 120 ASP A C 1
ATOM 855 O O . ASP A 1 120 ? -11.385 -7.359 7.840 1.00 84.81 120 ASP A O 1
ATOM 859 N N . PRO A 1 121 ? -11.139 -7.866 10.008 1.00 72.06 121 PRO A N 1
ATOM 860 C CA . PRO A 1 121 ? -9.688 -7.982 9.930 1.00 72.06 121 PRO A CA 1
ATOM 861 C C . PRO A 1 121 ? -9.196 -9.134 9.042 1.00 72.06 121 PRO A C 1
ATOM 863 O O . PRO A 1 121 ? -7.999 -9.169 8.738 1.00 72.06 121 PRO A O 1
ATOM 866 N N . GLY A 1 122 ? -10.057 -10.096 8.688 1.00 81.50 122 GLY A N 1
ATOM 867 C CA . GLY A 1 122 ? -9.698 -11.258 7.873 1.00 81.50 122 GLY A CA 1
ATOM 868 C C . GLY A 1 122 ? -9.618 -10.928 6.384 1.00 81.50 122 GLY A C 1
ATOM 869 O O . GLY A 1 122 ? -8.756 -11.463 5.680 1.00 81.50 122 GLY A O 1
ATOM 870 N N . ALA A 1 123 ? -10.462 -10.000 5.928 1.00 84.50 123 ALA A N 1
ATOM 871 C CA . ALA A 1 123 ? -10.516 -9.541 4.544 1.00 84.50 123 ALA A CA 1
ATOM 872 C C . ALA A 1 123 ? -9.445 -8.491 4.186 1.00 84.50 123 ALA A C 1
ATOM 874 O O . ALA A 1 123 ? -9.230 -8.213 3.005 1.00 84.50 123 ALA A O 1
ATOM 875 N N . VAL A 1 124 ? -8.743 -7.917 5.172 1.00 88.12 124 VAL A N 1
ATOM 876 C CA . VAL A 1 124 ? -7.659 -6.948 4.935 1.00 88.12 124 VAL A CA 1
ATOM 877 C C . VAL A 1 124 ? -6.445 -7.650 4.323 1.00 88.12 124 VAL A C 1
ATOM 879 O O . VAL A 1 124 ? -5.863 -8.576 4.900 1.00 88.12 124 VAL A O 1
ATOM 882 N N . ILE A 1 125 ? -6.021 -7.190 3.148 1.00 89.19 125 ILE A N 1
ATOM 883 C CA . ILE A 1 125 ? -4.964 -7.839 2.373 1.00 89.19 125 ILE A CA 1
ATOM 884 C C . ILE A 1 125 ? -3.598 -7.445 2.931 1.00 89.19 125 ILE A C 1
ATOM 886 O O . ILE A 1 125 ? -2.811 -8.315 3.307 1.00 89.19 125 ILE A O 1
ATOM 890 N N . LEU A 1 126 ? -3.303 -6.149 3.040 1.00 85.19 126 LEU A N 1
ATOM 891 C CA . LEU A 1 126 ? -1.981 -5.654 3.423 1.00 85.19 126 LEU A CA 1
ATOM 892 C C . LEU A 1 126 ? -1.897 -5.367 4.927 1.00 85.19 126 LEU A C 1
ATOM 894 O O . LEU A 1 126 ? -1.817 -4.216 5.360 1.00 85.19 126 LEU A O 1
ATOM 898 N N . ARG A 1 127 ? -1.885 -6.435 5.735 1.00 84.06 127 ARG A N 1
ATOM 899 C CA . ARG A 1 127 ? -1.747 -6.354 7.199 1.00 84.06 127 ARG A CA 1
ATOM 900 C C . ARG A 1 127 ? -0.494 -7.070 7.702 1.00 84.06 127 ARG A C 1
ATOM 902 O O . ARG A 1 127 ? -0.197 -8.196 7.295 1.00 84.06 127 ARG A O 1
ATOM 909 N N . GLY A 1 128 ? 0.235 -6.418 8.613 1.00 84.81 128 GLY A N 1
ATOM 910 C CA . GLY A 1 128 ? 1.389 -6.988 9.320 1.00 84.81 128 GLY A CA 1
ATOM 911 C C . GLY A 1 128 ? 2.417 -7.628 8.379 1.00 84.81 128 GLY A C 1
ATOM 912 O O . GLY A 1 128 ? 3.038 -6.950 7.564 1.00 84.81 128 GLY A O 1
ATOM 913 N N . ARG A 1 129 ? 2.571 -8.955 8.464 1.00 88.62 129 ARG A N 1
ATOM 914 C CA . ARG A 1 129 ? 3.578 -9.724 7.713 1.00 88.62 129 ARG A CA 1
ATOM 915 C C . ARG A 1 129 ? 3.416 -9.643 6.188 1.00 88.62 129 ARG A C 1
ATOM 917 O O . ARG A 1 129 ? 4.417 -9.630 5.479 1.00 88.62 129 ARG A O 1
ATOM 924 N N . ARG A 1 130 ? 2.183 -9.545 5.670 1.00 90.25 130 ARG A N 1
ATOM 925 C CA . ARG A 1 130 ? 1.935 -9.432 4.217 1.00 90.25 130 ARG A CA 1
ATOM 926 C C . ARG A 1 130 ? 2.485 -8.122 3.648 1.00 90.25 130 ARG A C 1
ATOM 928 O O . ARG A 1 130 ? 3.039 -8.122 2.556 1.00 90.25 130 ARG A O 1
ATOM 935 N N . PHE A 1 131 ? 2.403 -7.034 4.416 1.00 91.56 131 PHE A N 1
ATOM 936 C CA . PHE A 1 131 ? 2.978 -5.745 4.028 1.00 91.56 131 PHE A CA 1
ATOM 937 C C . PHE A 1 131 ? 4.511 -5.801 3.973 1.00 91.56 131 PHE A C 1
ATOM 939 O O . PHE A 1 131 ? 5.118 -5.278 3.044 1.00 91.56 131 PHE A O 1
ATOM 946 N N . VAL A 1 132 ? 5.146 -6.500 4.918 1.00 92.19 132 VAL A N 1
ATOM 947 C CA . VAL A 1 132 ? 6.603 -6.711 4.895 1.00 92.19 132 VAL A CA 1
ATOM 948 C C . VAL A 1 132 ? 7.022 -7.497 3.653 1.00 92.19 132 VAL A C 1
ATOM 950 O O . VAL A 1 132 ? 7.945 -7.087 2.955 1.00 92.19 132 VAL A O 1
ATOM 953 N N . PHE A 1 133 ? 6.320 -8.587 3.327 1.00 95.75 133 PHE A N 1
ATOM 954 C CA . PHE A 1 133 ? 6.613 -9.358 2.115 1.00 95.75 133 PHE A CA 1
ATOM 955 C C . PHE A 1 133 ? 6.398 -8.560 0.832 1.00 95.75 133 PHE A C 1
ATOM 957 O O . PHE A 1 133 ? 7.186 -8.708 -0.094 1.00 95.75 133 PHE A O 1
ATOM 964 N N . LEU A 1 134 ? 5.391 -7.686 0.789 1.00 94.75 134 LEU A N 1
ATOM 965 C CA . LEU A 1 134 ? 5.211 -6.749 -0.316 1.00 94.75 134 LEU A CA 1
ATOM 966 C C . LEU A 1 134 ? 6.447 -5.851 -0.478 1.00 94.75 134 LEU A C 1
ATOM 968 O O . LEU A 1 134 ? 6.998 -5.779 -1.570 1.00 94.75 134 LEU A O 1
ATOM 972 N N . VAL A 1 135 ? 6.918 -5.204 0.593 1.00 94.62 135 VAL A N 1
ATOM 973 C CA . VAL A 1 135 ? 8.105 -4.330 0.528 1.00 94.62 135 VAL A CA 1
ATOM 974 C C . VAL A 1 135 ? 9.346 -5.113 0.093 1.00 94.62 135 VAL A C 1
ATOM 976 O O . VAL A 1 135 ? 10.078 -4.660 -0.784 1.00 94.62 135 VAL A O 1
ATOM 979 N N . LEU A 1 136 ? 9.560 -6.312 0.643 1.00 96.81 136 LEU A N 1
ATOM 980 C CA . LEU A 1 136 ? 10.663 -7.190 0.240 1.00 96.81 136 LEU A CA 1
ATOM 981 C C . LEU A 1 136 ? 10.570 -7.593 -1.238 1.00 96.81 136 LEU A C 1
ATOM 983 O O . LEU A 1 136 ? 11.579 -7.567 -1.939 1.00 96.81 136 LEU A O 1
ATOM 987 N N . ALA A 1 137 ? 9.373 -7.920 -1.727 1.00 96.19 137 ALA A N 1
ATOM 988 C CA . ALA A 1 137 ? 9.147 -8.246 -3.131 1.00 96.19 137 ALA A CA 1
ATOM 989 C C . ALA A 1 137 ? 9.437 -7.045 -4.043 1.00 96.19 137 ALA A C 1
ATOM 991 O O . ALA A 1 137 ? 10.059 -7.220 -5.087 1.00 96.19 137 ALA A O 1
ATOM 992 N N . LEU A 1 138 ? 9.055 -5.829 -3.639 1.00 95.00 138 LEU A N 1
ATOM 993 C CA . LEU A 1 138 ? 9.355 -4.601 -4.383 1.00 95.00 138 LEU A CA 1
ATOM 994 C C . LEU A 1 138 ? 10.854 -4.296 -4.427 1.00 95.00 138 LEU A C 1
ATOM 996 O O . LEU A 1 138 ? 11.363 -3.918 -5.479 1.00 95.00 138 LEU A O 1
ATOM 1000 N N . LEU A 1 139 ? 11.567 -4.496 -3.316 1.00 96.12 139 LEU A N 1
ATOM 1001 C CA . LEU A 1 139 ? 13.024 -4.358 -3.270 1.00 96.12 139 LEU A CA 1
ATOM 1002 C C . LEU A 1 139 ? 13.704 -5.376 -4.190 1.00 96.12 139 LEU A C 1
ATOM 1004 O O . LEU A 1 139 ? 14.541 -4.999 -5.005 1.00 96.12 139 LEU A O 1
ATOM 1008 N N . LEU A 1 140 ? 13.307 -6.648 -4.113 1.00 96.50 140 LEU A N 1
ATOM 1009 C CA . LEU A 1 140 ? 13.872 -7.709 -4.946 1.00 96.50 140 LEU A CA 1
ATOM 1010 C C . LEU A 1 140 ? 13.569 -7.490 -6.433 1.00 96.50 140 LEU A C 1
ATOM 1012 O O . LEU A 1 140 ? 14.453 -7.669 -7.272 1.00 96.50 140 LEU A O 1
ATOM 1016 N N . LEU A 1 141 ? 12.351 -7.058 -6.760 1.00 93.31 141 LEU A N 1
ATOM 1017 C CA . LEU A 1 141 ? 11.964 -6.664 -8.110 1.00 93.31 141 LEU A CA 1
ATOM 1018 C C . LEU A 1 141 ? 12.846 -5.517 -8.614 1.00 93.31 141 LEU A C 1
ATOM 1020 O O . LEU A 1 141 ? 13.423 -5.632 -9.693 1.00 93.31 141 LEU A O 1
ATOM 1024 N N . LEU A 1 142 ? 13.001 -4.447 -7.826 1.00 91.44 142 LEU A N 1
ATOM 1025 C CA . LEU A 1 142 ? 13.849 -3.310 -8.183 1.00 91.44 142 LEU A CA 1
ATOM 1026 C C . LEU A 1 142 ? 15.289 -3.757 -8.455 1.00 91.44 142 LEU A C 1
ATOM 1028 O O . LEU A 1 142 ? 15.833 -3.458 -9.515 1.00 91.44 142 LEU A O 1
ATOM 1032 N N . THR A 1 143 ? 15.892 -4.509 -7.531 1.00 92.06 143 THR A N 1
ATOM 1033 C CA . THR A 1 143 ? 17.259 -5.021 -7.682 1.00 92.06 143 THR A CA 1
ATOM 1034 C C . THR A 1 143 ? 17.393 -5.888 -8.929 1.00 92.06 143 THR A C 1
ATOM 1036 O O . THR A 1 143 ? 18.329 -5.702 -9.700 1.00 92.06 143 THR A O 1
ATOM 1039 N N . THR A 1 144 ? 16.446 -6.797 -9.168 1.00 90.50 144 THR A N 1
ATOM 1040 C CA . THR A 1 144 ? 16.472 -7.692 -10.333 1.00 90.50 144 THR A CA 1
ATOM 1041 C C . THR A 1 144 ? 16.434 -6.899 -11.633 1.00 90.50 144 THR A C 1
ATOM 1043 O O . THR A 1 144 ? 17.247 -7.139 -12.525 1.00 90.50 144 THR A O 1
ATOM 1046 N N . VAL A 1 145 ? 15.534 -5.918 -11.740 1.00 85.69 145 VAL A N 1
ATOM 1047 C CA . VAL A 1 145 ? 15.414 -5.115 -12.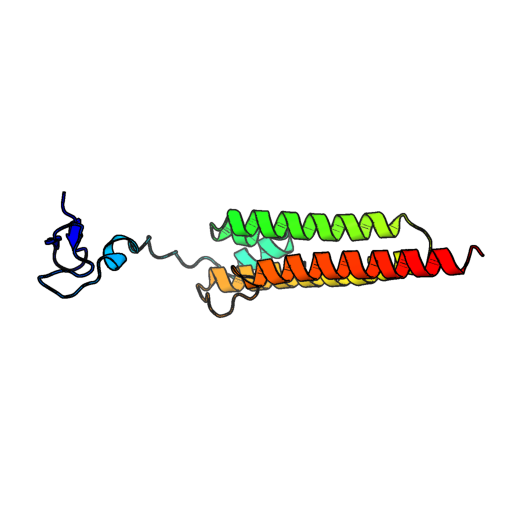960 1.00 85.69 145 VAL A CA 1
ATOM 1048 C C . VAL A 1 145 ? 16.662 -4.257 -13.183 1.00 85.69 145 VAL A C 1
ATOM 1050 O O . VAL A 1 145 ? 17.150 -4.189 -14.310 1.00 85.69 145 VAL A O 1
ATOM 1053 N N . LEU A 1 146 ? 17.231 -3.666 -12.127 1.00 84.06 146 LEU A N 1
ATOM 1054 C CA . LEU A 1 146 ? 18.475 -2.893 -12.226 1.00 84.06 146 LEU A CA 1
ATOM 1055 C C . LEU A 1 146 ? 19.667 -3.759 -12.657 1.00 84.06 146 LEU A C 1
ATOM 1057 O O . LEU A 1 146 ? 20.438 -3.342 -13.520 1.00 84.06 146 LEU A O 1
ATOM 1061 N N . VAL A 1 147 ? 19.801 -4.973 -12.114 1.00 87.88 147 VAL A N 1
ATOM 1062 C CA . VAL A 1 147 ? 20.864 -5.916 -12.499 1.00 87.88 147 VAL A CA 1
ATOM 1063 C C . VAL A 1 147 ? 20.719 -6.328 -13.962 1.00 87.88 147 VAL A C 1
ATOM 1065 O O . VAL A 1 147 ? 21.690 -6.272 -14.714 1.00 87.88 147 VAL A O 1
ATOM 1068 N N . VAL A 1 148 ? 19.512 -6.697 -14.397 1.00 84.88 148 VAL A N 1
ATOM 1069 C CA . VAL A 1 148 ? 19.257 -7.093 -15.790 1.00 84.88 148 VAL A CA 1
ATOM 1070 C C . VAL A 1 148 ? 19.535 -5.935 -16.750 1.00 84.88 148 VAL A C 1
ATOM 1072 O O . VAL A 1 148 ? 20.199 -6.136 -17.767 1.00 84.88 148 VAL A O 1
ATOM 1075 N N . ALA A 1 149 ? 19.085 -4.721 -16.419 1.00 78.25 149 ALA A N 1
ATOM 1076 C CA . ALA A 1 149 ? 19.348 -3.531 -17.223 1.00 78.25 149 ALA A CA 1
ATOM 1077 C C . ALA A 1 149 ? 20.853 -3.214 -17.307 1.00 78.25 149 ALA A C 1
ATOM 1079 O O . ALA A 1 149 ? 21.358 -2.939 -18.396 1.00 78.25 149 ALA A O 1
ATOM 1080 N N . GLY A 1 150 ? 21.580 -3.311 -16.189 1.00 77.88 150 GLY A N 1
ATOM 1081 C CA . GLY A 1 150 ? 23.029 -3.099 -16.148 1.00 77.88 150 GLY A CA 1
ATOM 1082 C C . GLY A 1 150 ? 23.807 -4.126 -16.977 1.00 77.88 150 GLY A C 1
ATOM 1083 O O . GLY A 1 150 ? 24.664 -3.754 -17.777 1.00 77.88 150 GLY A O 1
ATOM 1084 N N . LEU A 1 151 ? 23.467 -5.414 -16.853 1.00 81.56 151 LEU A N 1
ATOM 1085 C CA . LEU A 1 151 ? 24.086 -6.486 -17.641 1.00 81.56 151 LEU A CA 1
ATOM 1086 C C . LEU A 1 151 ? 23.788 -6.354 -19.141 1.00 81.56 151 LEU A C 1
ATOM 1088 O O . LEU A 1 151 ? 24.651 -6.653 -19.964 1.00 81.56 151 LEU A O 1
ATOM 1092 N N . ALA A 1 152 ? 22.585 -5.909 -19.512 1.00 75.56 152 ALA A N 1
ATOM 1093 C CA . ALA A 1 152 ? 22.228 -5.665 -20.907 1.00 75.56 152 ALA A CA 1
ATOM 1094 C C . ALA A 1 152 ? 23.020 -4.489 -21.503 1.00 75.56 152 ALA A C 1
ATOM 1096 O O . ALA A 1 152 ? 23.541 -4.615 -22.609 1.00 75.56 152 ALA A O 1
ATOM 1097 N N . GLY A 1 153 ? 23.174 -3.387 -20.758 1.00 69.56 153 GLY A N 1
ATOM 1098 C CA . GLY A 1 153 ? 23.969 -2.233 -21.191 1.00 69.56 153 GLY A CA 1
ATOM 1099 C C . GLY A 1 153 ? 25.459 -2.548 -21.364 1.00 69.56 153 GLY A C 1
ATOM 1100 O O . GLY A 1 153 ? 26.082 -2.069 -22.309 1.00 69.56 153 GLY A O 1
ATOM 1101 N N . ALA A 1 154 ? 26.018 -3.414 -20.511 1.00 69.81 154 ALA A N 1
ATOM 1102 C CA . ALA A 1 154 ? 27.409 -3.856 -20.622 1.00 69.81 154 ALA A CA 1
ATOM 1103 C C . ALA A 1 154 ? 27.693 -4.655 -21.910 1.00 69.81 154 ALA A C 1
ATOM 1105 O O . ALA A 1 154 ? 28.796 -4.584 -22.439 1.00 69.81 154 ALA A O 1
ATOM 1106 N N . ARG A 1 155 ? 26.703 -5.390 -22.438 1.00 66.56 155 ARG A N 1
ATOM 1107 C CA . ARG A 1 155 ? 26.844 -6.204 -23.662 1.00 66.56 155 ARG A CA 1
ATOM 1108 C C . ARG A 1 155 ? 26.783 -5.400 -24.960 1.00 66.56 155 ARG A C 1
ATOM 1110 O O . ARG A 1 155 ? 27.237 -5.888 -25.982 1.00 66.56 155 ARG A O 1
ATOM 1117 N N . THR A 1 156 ? 26.190 -4.208 -24.943 1.00 61.28 156 THR A N 1
ATOM 1118 C CA . THR A 1 156 ? 26.094 -3.337 -26.128 1.00 61.28 156 THR A CA 1
ATOM 1119 C C . THR A 1 156 ? 27.280 -2.381 -26.281 1.00 61.28 156 THR A C 1
ATOM 1121 O O . THR A 1 156 ? 27.380 -1.709 -27.301 1.00 61.28 156 THR A O 1
ATOM 1124 N N . GLY A 1 157 ? 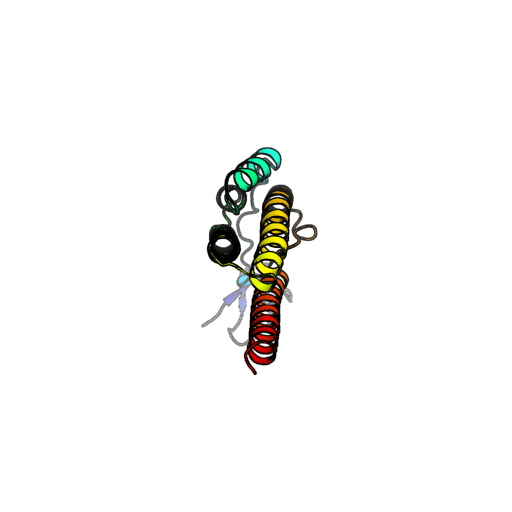28.143 -2.278 -25.261 1.00 56.56 157 GLY A N 1
ATOM 1125 C CA . GLY A 1 157 ? 29.304 -1.378 -25.225 1.00 56.56 157 GLY A CA 1
ATOM 1126 C C . GLY A 1 157 ? 30.659 -2.032 -25.526 1.00 56.56 157 GLY A C 1
ATOM 1127 O O . GLY A 1 157 ? 31.679 -1.375 -25.330 1.00 56.56 157 GLY A O 1
ATOM 1128 N N . SER A 1 158 ? 30.675 -3.297 -25.956 1.00 46.12 158 SER A N 1
ATOM 1129 C CA . SER A 1 158 ? 31.852 -4.055 -26.421 1.00 46.12 158 SER A CA 1
ATOM 1130 C C . SER A 1 158 ? 31.747 -4.351 -27.908 1.00 46.12 158 SER A C 1
ATOM 1132 O O . SER A 1 158 ? 32.780 -4.263 -28.600 1.00 46.12 158 SER A O 1
#

Radius of gyration: 23.44 Å; chains: 1; bounding box: 50×32×70 Å

Foldseek 3Di:
DWDADPPPRDTHRPPDQADPPPRHGPCVVVPPVDPDQPQDQLVVLLVLLLVAPLRSVVVSVNVVNSVLLRVVLVVLVVQLVVLVVDDDPLSVVSNVVSVVVSVVSSNLSSQQSSCVSVVNPPRRQCDDPNVVVVVVVVVVVVVVSVVVVVVVVVVVVD

Secondary structure (DSSP, 8-state):
-EEE-TTT--EEETT-SB-TTT--BTHHHHS--PPPPPP--HHHHHHHHHHSTTHHHHHTT-HHHHHHHHHHHHHHHHHHHHHHTS-SHHHHHHHHHHHHHHHHHHHHHHHHHHHHHTT-TTT-SS-THHHHHHHHHHHHHHHHHHHHHHHHHHHH--